Protein AF-A0A158L1U9-F1 (afdb_monomer_lite)

pLDDT: mean 76.49, std 12.83, range [42.75, 88.75]

Sequence (84 aa):
MPQTYEYNGFTLQIAIEHDFHRSPPCSSQLGYVAVVRICQPGTMLSWFSPLRLGEAGGRSFASRAEALDGGFSAAQRMVDDLLC

Structure (mmCIF, N/CA/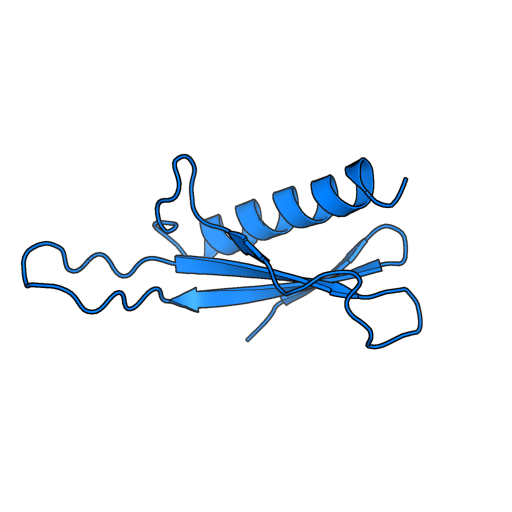C/O backbone):
data_AF-A0A158L1U9-F1
#
_entry.id   AF-A0A158L1U9-F1
#
loop_
_atom_site.group_PDB
_atom_site.id
_atom_site.type_symbol
_atom_site.label_atom_id
_atom_site.label_alt_id
_atom_site.label_comp_id
_atom_site.label_asym_id
_atom_site.label_entity_id
_atom_site.label_seq_id
_atom_site.pdbx_PDB_ins_code
_atom_site.Cartn_x
_atom_site.Cartn_y
_atom_site.Cartn_z
_atom_site.occupancy
_atom_site.B_iso_or_equiv
_atom_site.auth_seq_id
_atom_site.auth_comp_id
_atom_site.auth_asym_id
_atom_site.auth_atom_id
_atom_site.pdbx_PDB_model_num
ATOM 1 N N . MET A 1 1 ? 12.109 4.189 4.692 1.00 68.06 1 MET A N 1
ATOM 2 C CA . MET A 1 1 ? 11.167 4.790 5.663 1.00 68.06 1 MET A CA 1
ATOM 3 C C . MET A 1 1 ? 9.772 4.738 5.059 1.00 68.06 1 MET A C 1
ATOM 5 O O . MET A 1 1 ? 9.595 5.344 4.002 1.00 68.06 1 MET A O 1
ATOM 9 N N . PRO A 1 2 ? 8.849 3.954 5.643 1.00 80.25 2 PRO A N 1
ATOM 10 C CA . PRO A 1 2 ? 7.469 3.887 5.178 1.00 80.25 2 PRO A CA 1
ATOM 11 C C . PRO A 1 2 ? 6.762 5.225 5.408 1.00 80.25 2 PRO A C 1
ATOM 13 O O . PRO A 1 2 ? 7.050 5.914 6.384 1.00 80.25 2 PRO A O 1
ATOM 16 N N . GLN A 1 3 ? 5.890 5.606 4.482 1.00 86.56 3 GLN A N 1
ATOM 17 C CA . GLN A 1 3 ? 4.986 6.738 4.637 1.00 86.56 3 GLN A CA 1
ATOM 18 C C . GLN A 1 3 ? 3.663 6.224 5.197 1.00 86.56 3 GLN A C 1
ATOM 20 O O . GLN A 1 3 ? 3.142 5.221 4.714 1.00 86.56 3 GLN A O 1
ATOM 25 N N . THR A 1 4 ? 3.146 6.890 6.221 1.00 85.94 4 THR A N 1
ATOM 26 C CA . THR A 1 4 ? 1.873 6.530 6.842 1.00 85.94 4 THR A CA 1
ATOM 27 C C . THR A 1 4 ? 0.872 7.640 6.569 1.00 85.94 4 THR A C 1
ATOM 29 O O . THR A 1 4 ? 1.179 8.809 6.792 1.00 85.94 4 THR A O 1
ATOM 32 N N . TYR A 1 5 ? -0.312 7.266 6.107 1.00 86.00 5 TYR A N 1
ATOM 33 C CA . TYR A 1 5 ? -1.417 8.156 5.792 1.00 86.00 5 TYR A CA 1
ATOM 34 C C . TYR A 1 5 ? -2.676 7.669 6.496 1.00 86.00 5 TYR A C 1
ATOM 36 O O . TYR A 1 5 ? -2.853 6.470 6.696 1.00 86.00 5 TYR A O 1
ATOM 44 N N . GLU A 1 6 ? -3.563 8.588 6.850 1.00 86.19 6 GLU A N 1
ATOM 45 C CA . GLU A 1 6 ? -4.889 8.244 7.355 1.00 86.19 6 GLU A CA 1
ATOM 46 C C . GLU A 1 6 ? -5.919 8.502 6.260 1.00 86.19 6 GLU A C 1
ATOM 48 O O . GLU A 1 6 ? -5.974 9.592 5.689 1.00 86.19 6 GLU A O 1
ATOM 53 N N . TYR A 1 7 ? -6.713 7.485 5.939 1.00 85.12 7 TYR A N 1
ATOM 54 C CA . TYR A 1 7 ? -7.737 7.554 4.907 1.00 85.12 7 TYR A CA 1
ATOM 55 C C . TYR A 1 7 ? -8.997 6.835 5.372 1.00 85.12 7 TYR A C 1
ATOM 57 O O . TYR A 1 7 ? -8.961 5.651 5.696 1.00 85.12 7 TYR A O 1
ATOM 65 N N . ASN A 1 8 ? -10.113 7.564 5.421 1.00 82.19 8 ASN A N 1
ATOM 66 C CA . ASN A 1 8 ? -11.423 7.047 5.826 1.00 82.19 8 ASN A CA 1
ATOM 67 C C . ASN A 1 8 ? -11.430 6.324 7.195 1.00 82.19 8 ASN A C 1
ATOM 69 O O . ASN A 1 8 ? -12.127 5.335 7.393 1.00 82.19 8 ASN A O 1
ATOM 73 N N . GLY A 1 9 ? -10.599 6.784 8.139 1.00 82.12 9 GLY A N 1
ATOM 74 C CA . GLY A 1 9 ? -10.410 6.145 9.447 1.00 82.12 9 GLY A CA 1
ATOM 75 C C . GLY A 1 9 ? -9.444 4.954 9.451 1.00 82.12 9 GLY A C 1
ATOM 76 O O . GLY A 1 9 ? -9.120 4.445 10.518 1.00 82.12 9 GLY A O 1
ATOM 77 N N . PHE A 1 10 ? -8.929 4.530 8.299 1.00 83.81 10 PHE A N 1
ATOM 78 C CA . PHE A 1 10 ? -7.894 3.503 8.191 1.00 83.81 10 PHE A CA 1
ATOM 79 C C . PHE A 1 10 ? -6.503 4.119 8.133 1.00 83.81 10 PHE A C 1
ATOM 81 O O . PHE A 1 10 ? -6.297 5.203 7.587 1.00 83.81 10 PHE A O 1
ATOM 88 N N . THR A 1 11 ? -5.521 3.391 8.658 1.00 87.06 11 THR A N 1
ATOM 89 C CA . THR A 1 11 ? -4.115 3.783 8.563 1.00 87.06 11 THR A CA 1
ATOM 90 C C . THR A 1 11 ? -3.472 3.045 7.392 1.00 87.06 11 THR A C 1
ATOM 92 O O . THR A 1 11 ? -3.261 1.833 7.442 1.00 87.06 11 THR A O 1
ATOM 95 N N . LEU A 1 12 ? -3.147 3.779 6.332 1.00 87.62 12 LEU A N 1
ATOM 96 C CA . LEU A 1 12 ? -2.444 3.287 5.153 1.00 87.62 12 LEU A CA 1
ATOM 97 C C . LEU A 1 12 ? -0.942 3.460 5.356 1.00 87.62 12 LEU A C 1
ATOM 99 O O . LEU A 1 12 ? -0.437 4.575 5.435 1.00 87.62 12 LEU A O 1
ATOM 103 N N . GLN A 1 13 ? -0.206 2.361 5.419 1.00 88.50 13 GLN A N 1
ATOM 104 C CA . GLN A 1 13 ? 1.245 2.374 5.505 1.00 88.50 13 GLN A CA 1
ATOM 105 C C . GLN A 1 13 ? 1.845 1.891 4.186 1.00 88.50 13 GLN A C 1
ATOM 107 O O . GLN A 1 13 ? 1.648 0.751 3.774 1.00 88.50 13 GLN A O 1
ATOM 112 N N . ILE A 1 14 ? 2.616 2.761 3.544 1.00 88.44 14 ILE A N 1
ATOM 113 C CA . ILE A 1 14 ? 3.235 2.534 2.242 1.00 88.44 14 ILE A CA 1
ATOM 114 C C . ILE A 1 14 ? 4.745 2.512 2.442 1.00 88.44 14 ILE A C 1
ATOM 116 O O . ILE A 1 14 ? 5.392 3.542 2.647 1.00 88.44 14 ILE A O 1
ATOM 120 N N . ALA A 1 15 ? 5.327 1.321 2.411 1.00 87.88 15 ALA A N 1
ATOM 121 C CA . ALA A 1 15 ? 6.767 1.139 2.362 1.00 87.88 15 ALA A CA 1
ATOM 122 C C . ALA A 1 15 ? 7.211 1.026 0.905 1.00 87.88 15 ALA A C 1
ATOM 124 O O . ALA A 1 15 ? 6.523 0.425 0.095 1.00 87.88 15 ALA A O 1
ATOM 125 N N . ILE A 1 16 ? 8.365 1.590 0.561 1.00 85.25 16 ILE A N 1
ATOM 126 C CA . ILE A 1 16 ? 8.950 1.379 -0.764 1.00 85.25 16 ILE A CA 1
ATOM 127 C C . ILE A 1 16 ? 10.163 0.494 -0.580 1.00 85.25 16 ILE A C 1
ATOM 129 O O . ILE A 1 16 ? 11.089 0.844 0.157 1.00 85.25 16 ILE A O 1
ATOM 133 N N . GLU A 1 17 ? 10.124 -0.644 -1.249 1.00 83.69 17 GLU A N 1
ATOM 134 C CA . GLU A 1 17 ? 11.216 -1.593 -1.316 1.00 83.69 17 GLU A CA 1
ATOM 135 C C . GLU A 1 17 ? 11.874 -1.509 -2.688 1.00 83.69 17 GLU A C 1
ATOM 137 O O . GLU A 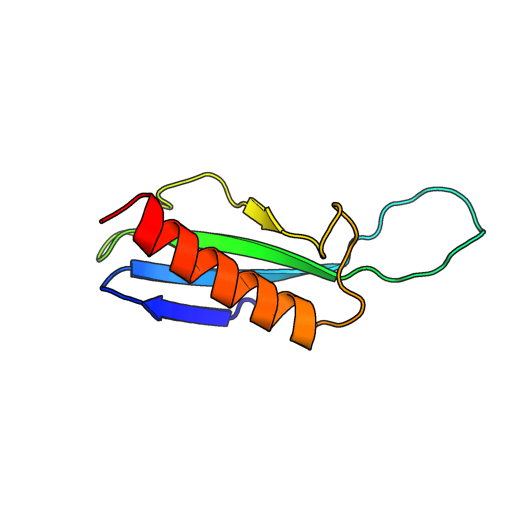1 17 ? 11.238 -1.208 -3.697 1.00 83.69 17 GLU A O 1
ATOM 142 N N . HIS A 1 18 ? 13.177 -1.753 -2.715 1.00 75.81 18 HIS A N 1
ATOM 143 C CA . HIS A 1 18 ? 13.892 -1.938 -3.964 1.00 75.81 18 HIS A CA 1
ATOM 144 C C . HIS A 1 18 ? 13.795 -3.407 -4.343 1.00 75.81 18 HIS A C 1
ATOM 146 O O . HIS A 1 18 ? 14.177 -4.282 -3.562 1.00 75.81 18 HIS A O 1
ATOM 152 N N . ASP A 1 19 ? 13.294 -3.672 -5.541 1.00 65.44 19 ASP A N 1
ATOM 153 C CA . ASP A 1 19 ? 13.339 -5.003 -6.103 1.00 65.44 19 ASP A CA 1
ATOM 154 C C . ASP A 1 19 ? 14.765 -5.294 -6.576 1.00 65.44 19 ASP A C 1
ATOM 156 O O . ASP A 1 19 ? 15.191 -4.912 -7.667 1.00 65.44 19 ASP A O 1
ATOM 160 N N . PHE A 1 20 ? 15.533 -5.945 -5.705 1.00 55.41 20 PHE A N 1
ATOM 161 C CA . PHE A 1 20 ? 16.810 -6.551 -6.053 1.00 55.41 20 PHE A CA 1
ATOM 162 C C . PHE A 1 20 ? 16.573 -7.975 -6.562 1.00 55.41 20 PHE A C 1
ATOM 164 O O . PHE A 1 20 ? 17.094 -8.936 -5.989 1.00 55.41 20 PHE A O 1
ATOM 171 N N . HIS A 1 21 ? 15.767 -8.154 -7.610 1.00 50.59 21 HIS A N 1
ATOM 172 C CA . HIS A 1 21 ? 15.642 -9.461 -8.245 1.00 50.59 21 HIS A CA 1
ATOM 173 C C . HIS A 1 21 ? 17.018 -9.863 -8.809 1.00 50.59 21 HIS A C 1
ATOM 175 O O . HIS A 1 21 ? 17.496 -9.378 -9.832 1.00 50.59 21 HIS A O 1
ATOM 181 N N . ARG A 1 22 ? 17.702 -10.739 -8.068 1.00 47.50 22 ARG A N 1
ATOM 182 C CA . ARG A 1 22 ? 19.031 -11.280 -8.356 1.00 47.50 22 ARG A CA 1
ATOM 183 C C . ARG A 1 22 ? 18.918 -12.301 -9.490 1.00 47.50 22 ARG A C 1
ATOM 185 O O . ARG A 1 22 ? 18.690 -13.475 -9.216 1.00 47.50 22 ARG A O 1
ATOM 192 N N . SER A 1 23 ? 19.048 -11.882 -10.751 1.00 42.75 23 SER A N 1
ATOM 193 C CA . SER A 1 23 ? 19.258 -12.762 -11.924 1.00 42.75 23 SER A CA 1
ATOM 194 C C . SER A 1 23 ? 19.794 -11.964 -13.140 1.00 42.75 23 SER A C 1
ATOM 196 O O . SER A 1 23 ? 19.698 -10.743 -13.121 1.00 42.75 23 SER A O 1
ATOM 198 N N . PRO A 1 24 ? 20.455 -12.620 -14.123 1.00 44.62 24 PRO A N 1
ATOM 199 C CA . PRO A 1 24 ? 21.833 -12.373 -14.607 1.00 44.62 24 PRO A CA 1
ATOM 200 C C . PRO A 1 24 ? 22.034 -11.086 -15.463 1.00 44.62 24 PRO A C 1
ATOM 202 O O . PRO A 1 24 ? 21.083 -10.351 -15.718 1.00 44.62 24 PRO A O 1
ATOM 205 N N . PRO A 1 25 ? 23.283 -10.734 -15.852 1.00 48.47 25 PRO A N 1
ATOM 206 C CA . PRO A 1 25 ? 23.794 -9.362 -15.921 1.00 48.47 25 PRO A CA 1
ATOM 207 C C . PRO A 1 25 ? 23.442 -8.634 -17.228 1.00 48.47 25 PRO A C 1
ATOM 209 O O . PRO A 1 25 ? 24.335 -8.284 -17.997 1.00 48.47 25 PRO A O 1
ATOM 212 N N . CYS A 1 26 ? 22.160 -8.396 -17.510 1.00 46.81 26 CYS A N 1
ATOM 213 C CA . CYS A 1 26 ? 21.782 -7.627 -18.706 1.00 46.81 26 CYS A CA 1
ATOM 214 C C . CYS A 1 26 ? 20.801 -6.472 -18.491 1.00 46.81 26 CYS A C 1
ATOM 216 O O . CYS A 1 26 ? 20.579 -5.713 -19.430 1.00 46.81 26 CYS A O 1
ATOM 218 N N . SER A 1 27 ? 20.290 -6.232 -17.285 1.00 45.06 27 SER A N 1
ATOM 219 C CA . SER A 1 27 ? 19.534 -5.000 -17.033 1.00 45.06 27 SER A CA 1
ATOM 220 C C . SER A 1 27 ? 19.553 -4.633 -15.558 1.00 45.06 27 SER A C 1
ATOM 222 O O . SER A 1 27 ? 18.717 -5.076 -14.776 1.00 45.06 27 SER A O 1
ATOM 224 N N . SER A 1 28 ? 20.516 -3.793 -15.189 1.00 46.72 28 SER A N 1
ATOM 225 C CA . SER A 1 28 ? 20.641 -3.127 -13.888 1.00 46.72 28 SER A CA 1
ATOM 226 C C . SER A 1 28 ? 19.521 -2.102 -13.645 1.00 46.72 28 SER A C 1
ATOM 228 O O . SER A 1 28 ? 19.792 -0.956 -13.293 1.00 46.72 28 SER A O 1
ATOM 230 N N . GLN A 1 29 ? 18.260 -2.462 -13.874 1.00 52.41 29 GLN A N 1
ATOM 231 C CA . GLN A 1 29 ? 17.135 -1.602 -13.531 1.00 52.41 29 GLN A CA 1
ATOM 232 C C . GLN A 1 29 ? 16.746 -1.897 -12.089 1.00 52.41 29 GLN A C 1
ATOM 234 O O . GLN A 1 29 ? 16.027 -2.846 -11.798 1.00 52.41 29 GLN A O 1
ATOM 239 N N . LEU A 1 30 ? 17.297 -1.082 -11.186 1.00 60.84 30 LEU A N 1
ATOM 240 C CA . LEU A 1 30 ? 16.833 -0.939 -9.810 1.00 60.84 30 LEU A CA 1
ATOM 241 C C . LEU A 1 30 ? 15.336 -0.623 -9.849 1.00 60.84 30 LEU A C 1
ATOM 243 O O . LEU A 1 30 ? 14.940 0.518 -10.071 1.00 60.84 30 LEU A O 1
ATOM 247 N N . GLY A 1 31 ? 14.517 -1.652 -9.688 1.00 72.75 31 GLY A N 1
ATOM 248 C CA . GLY A 1 31 ? 13.076 -1.520 -9.650 1.00 72.75 31 GLY A CA 1
ATOM 249 C C . GLY A 1 31 ? 12.606 -1.048 -8.285 1.00 72.75 31 GLY A C 1
ATOM 250 O O . GLY A 1 31 ? 13.136 -1.494 -7.270 1.00 72.75 31 GLY A O 1
ATOM 251 N N . TYR A 1 32 ? 11.597 -0.188 -8.231 1.00 80.25 32 TYR A N 1
ATOM 252 C CA . TYR A 1 32 ? 10.918 0.159 -6.984 1.00 80.25 32 TYR A CA 1
ATOM 253 C C . TYR A 1 32 ? 9.601 -0.617 -6.877 1.00 80.25 32 TYR A C 1
ATOM 255 O O . TYR A 1 32 ? 8.871 -0.760 -7.852 1.00 80.25 32 TYR A O 1
ATOM 263 N N . VAL A 1 33 ? 9.285 -1.127 -5.692 1.00 84.50 33 VAL A N 1
ATOM 264 C CA . VAL A 1 33 ? 8.037 -1.840 -5.395 1.00 84.50 33 VAL A CA 1
ATOM 265 C C . VAL A 1 33 ? 7.389 -1.174 -4.195 1.00 84.50 33 VAL A C 1
ATOM 267 O O . VAL A 1 33 ? 8.036 -0.932 -3.174 1.00 84.50 33 VAL A O 1
ATOM 270 N N . ALA A 1 34 ? 6.104 -0.867 -4.319 1.00 87.88 34 ALA A N 1
ATOM 271 C CA . ALA A 1 34 ? 5.331 -0.263 -3.251 1.00 87.88 34 ALA A CA 1
ATOM 272 C C . ALA A 1 34 ? 4.678 -1.364 -2.418 1.00 87.88 34 ALA A C 1
ATOM 274 O O . ALA A 1 34 ? 3.842 -2.116 -2.903 1.00 87.88 34 ALA A O 1
ATOM 275 N N . VAL A 1 35 ? 5.071 -1.485 -1.160 1.00 88.25 35 VAL A N 1
ATOM 276 C CA . VAL A 1 35 ? 4.478 -2.411 -0.203 1.00 88.25 35 VAL A CA 1
ATOM 277 C C . VAL A 1 35 ? 3.436 -1.666 0.612 1.00 88.25 35 VAL A C 1
ATOM 279 O O . VAL A 1 35 ? 3.767 -0.829 1.452 1.00 88.25 35 VAL A O 1
ATOM 282 N N . VAL A 1 36 ? 2.172 -1.982 0.366 1.00 87.69 36 VAL A N 1
ATOM 283 C CA . VAL A 1 36 ? 1.030 -1.350 1.022 1.00 87.69 36 VAL A CA 1
ATOM 284 C C . VAL A 1 36 ? 0.518 -2.244 2.144 1.00 87.69 36 VAL A C 1
ATOM 286 O O . VAL A 1 36 ? 0.328 -3.450 1.975 1.00 87.69 36 VAL A O 1
ATOM 289 N N . ARG A 1 37 ? 0.280 -1.636 3.305 1.00 87.44 37 ARG A N 1
ATOM 290 C CA . ARG A 1 37 ? -0.395 -2.230 4.459 1.00 87.44 37 ARG A CA 1
ATOM 291 C C . ARG A 1 37 ? -1.558 -1.336 4.861 1.00 87.44 37 ARG A C 1
ATOM 293 O O . ARG A 1 37 ? -1.382 -0.130 4.998 1.00 87.44 37 ARG A O 1
ATOM 300 N N . ILE A 1 38 ? -2.724 -1.933 5.064 1.00 84.75 38 ILE A N 1
ATOM 301 C CA . ILE A 1 38 ? -3.936 -1.228 5.483 1.00 84.75 38 ILE A CA 1
ATOM 302 C C . ILE A 1 38 ? -4.268 -1.718 6.885 1.00 84.75 38 ILE A C 1
ATOM 304 O O . ILE A 1 38 ? -4.628 -2.880 7.063 1.00 84.75 38 ILE A O 1
ATOM 308 N N . CYS A 1 39 ? -4.110 -0.852 7.880 1.00 82.75 39 CYS A N 1
ATOM 309 C CA . CYS A 1 39 ? -4.380 -1.168 9.277 1.00 82.75 39 CYS A CA 1
ATOM 310 C C . CYS A 1 39 ? -5.751 -0.642 9.704 1.00 82.75 39 CYS A C 1
ATOM 312 O O . CYS A 1 39 ? -6.191 0.426 9.267 1.00 82.75 39 CYS A O 1
ATOM 314 N N . GLN A 1 40 ? -6.422 -1.403 10.569 1.00 78.75 40 GLN A N 1
ATOM 315 C CA . GLN A 1 40 ? -7.738 -1.044 11.087 1.00 78.75 40 GLN A CA 1
ATOM 316 C C . GLN A 1 40 ? -7.667 0.187 12.009 1.00 78.75 40 GLN A C 1
ATOM 318 O O . GLN A 1 40 ? -6.730 0.281 12.807 1.00 78.75 40 GLN A O 1
ATOM 323 N N . PRO A 1 41 ? -8.670 1.089 11.985 1.00 72.81 41 PRO A N 1
ATOM 324 C CA . PRO A 1 41 ? -8.806 2.142 12.988 1.00 72.81 41 PRO A CA 1
ATOM 325 C C . PRO A 1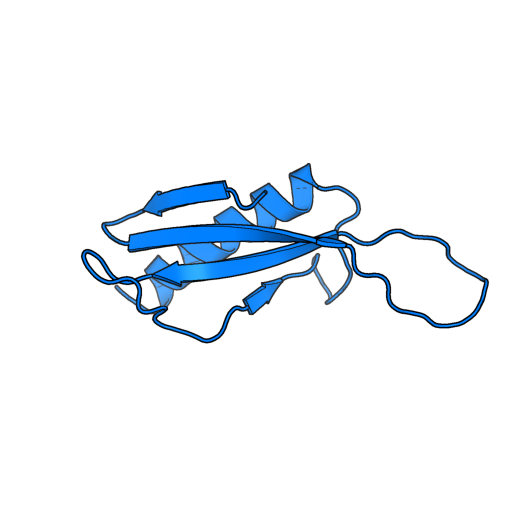 41 ? -8.634 1.600 14.407 1.00 72.81 41 PRO A C 1
ATOM 327 O O . PRO A 1 41 ? -9.295 0.639 14.804 1.00 72.81 41 PRO A O 1
ATOM 330 N N . GLY A 1 42 ? -7.736 2.215 15.178 1.00 67.69 42 GLY A N 1
ATOM 331 C CA . GLY A 1 42 ? -7.524 1.878 16.589 1.00 67.69 42 GLY A CA 1
ATOM 332 C C . GLY A 1 42 ? -6.819 0.543 16.853 1.00 67.69 42 GLY A C 1
ATOM 333 O O . GLY A 1 42 ? -6.669 0.173 18.014 1.00 67.69 42 GLY A O 1
ATOM 334 N N . THR A 1 43 ? -6.355 -0.169 15.817 1.00 64.25 43 THR A N 1
ATOM 335 C CA . THR A 1 43 ? -5.635 -1.440 15.982 1.00 64.25 43 THR A CA 1
ATOM 336 C C . THR A 1 43 ? -4.395 -1.494 15.087 1.00 64.25 43 THR A C 1
ATOM 338 O O . THR A 1 43 ? -4.431 -1.107 13.927 1.00 64.25 43 THR A O 1
ATOM 341 N N . MET A 1 44 ? -3.285 -2.060 15.573 1.00 63.75 44 MET A N 1
ATOM 342 C CA . MET A 1 44 ? -2.106 -2.337 14.725 1.00 63.75 44 MET A CA 1
ATOM 343 C C . MET A 1 44 ? -2.287 -3.565 13.811 1.00 63.75 44 MET A C 1
ATOM 345 O O . MET A 1 44 ? -1.324 -4.035 13.204 1.00 63.75 44 MET A O 1
ATOM 349 N N . LEU A 1 45 ? -3.500 -4.116 13.728 1.00 68.25 45 LEU A N 1
ATOM 350 C CA . LEU A 1 45 ? -3.800 -5.257 12.875 1.00 68.25 45 LEU A CA 1
ATOM 351 C C . LEU A 1 45 ? -4.016 -4.780 11.440 1.00 68.25 45 LEU A C 1
ATOM 353 O O . LEU A 1 45 ? -4.879 -3.947 11.160 1.00 68.25 45 LEU A O 1
ATOM 357 N N . SER A 1 46 ? -3.202 -5.330 10.542 1.00 70.81 46 SER A N 1
ATOM 358 C CA . SER A 1 46 ? -3.390 -5.182 9.105 1.00 70.81 46 SER A CA 1
ATOM 359 C C . SER A 1 46 ? -4.599 -6.014 8.684 1.00 70.81 46 SER A C 1
ATOM 361 O O . SER A 1 46 ? -4.662 -7.196 9.020 1.00 70.81 46 SER A O 1
ATOM 363 N N . TRP A 1 47 ? -5.531 -5.419 7.939 1.00 68.62 47 TRP A N 1
ATOM 364 C CA . TRP A 1 47 ? -6.698 -6.122 7.391 1.00 68.62 47 TRP A CA 1
ATOM 365 C C . TRP A 1 47 ? -6.294 -7.243 6.434 1.00 68.62 47 TRP A C 1
ATOM 367 O O . TRP A 1 47 ? -6.959 -8.271 6.356 1.00 68.62 47 TRP A O 1
ATOM 377 N N . PHE A 1 48 ? -5.172 -7.060 5.737 1.00 73.00 48 PHE A N 1
ATOM 378 C CA . PHE A 1 48 ? -4.656 -8.012 4.760 1.00 73.00 48 PHE A CA 1
ATOM 379 C C . PHE A 1 48 ? -3.152 -8.216 4.908 1.00 73.00 48 PHE A C 1
ATOM 381 O O . PHE A 1 48 ? -2.445 -7.432 5.551 1.00 73.00 48 PHE A O 1
ATOM 388 N N . SER A 1 49 ? -2.646 -9.279 4.282 1.00 76.19 49 SER A N 1
ATOM 389 C CA . SER A 1 49 ? -1.207 -9.433 4.086 1.00 76.19 49 SER A CA 1
ATOM 390 C C . SER A 1 49 ? -0.649 -8.232 3.305 1.00 76.19 49 SER A C 1
ATOM 392 O O . SER A 1 49 ? -1.342 -7.716 2.428 1.00 76.19 49 SER A O 1
ATOM 394 N N . PRO A 1 50 ? 0.584 -7.780 3.597 1.00 79.50 50 PRO A N 1
ATOM 395 C CA . PRO A 1 50 ? 1.195 -6.663 2.884 1.00 79.50 50 PRO A CA 1
ATOM 396 C C . PRO A 1 50 ? 1.226 -6.947 1.384 1.00 79.50 50 PRO A C 1
ATOM 398 O O . PRO A 1 50 ? 1.775 -7.967 0.961 1.00 79.50 50 PRO A O 1
ATOM 401 N N . LEU A 1 51 ? 0.650 -6.054 0.585 1.00 81.94 51 LEU A N 1
ATOM 402 C CA . LEU A 1 51 ? 0.607 -6.224 -0.860 1.00 81.94 51 LEU A CA 1
ATOM 403 C C . LEU A 1 51 ? 1.782 -5.510 -1.503 1.00 81.94 51 LEU A C 1
ATOM 405 O O . LEU A 1 51 ? 2.006 -4.326 -1.267 1.00 81.94 51 LEU A O 1
ATOM 409 N N . ARG A 1 52 ? 2.526 -6.253 -2.321 1.00 82.50 52 ARG A N 1
ATOM 410 C CA . ARG A 1 52 ? 3.624 -5.733 -3.136 1.00 82.50 52 ARG A CA 1
ATOM 411 C C . ARG A 1 52 ? 3.050 -5.314 -4.482 1.00 82.50 52 ARG A C 1
ATOM 413 O O . ARG A 1 52 ? 2.661 -6.160 -5.281 1.00 82.50 52 ARG A O 1
ATOM 420 N N . LEU A 1 53 ? 2.975 -4.012 -4.699 1.00 80.75 53 LEU A N 1
ATOM 421 C CA . LEU A 1 53 ? 2.464 -3.394 -5.909 1.00 80.75 53 LEU A CA 1
ATOM 422 C C . LEU A 1 53 ? 3.626 -2.957 -6.794 1.00 80.75 53 LEU A C 1
ATOM 424 O O . LEU A 1 53 ? 4.583 -2.324 -6.337 1.00 80.75 53 LEU A O 1
ATOM 428 N N . GLY A 1 54 ? 3.516 -3.317 -8.065 1.00 79.94 54 GLY A N 1
ATOM 429 C CA . GLY A 1 54 ? 4.395 -2.871 -9.131 1.00 79.94 54 GLY A CA 1
ATOM 430 C C . GLY A 1 54 ? 3.685 -1.906 -10.078 1.00 79.94 54 GLY A C 1
ATOM 431 O O . GLY A 1 54 ? 2.494 -1.628 -9.941 1.00 79.94 54 GLY A O 1
ATOM 432 N N . GLU A 1 55 ? 4.440 -1.430 -11.055 1.00 77.19 55 GLU A N 1
ATOM 433 C CA . GLU A 1 55 ? 3.955 -0.713 -12.226 1.00 77.19 55 GLU A CA 1
ATOM 434 C C . GLU A 1 55 ? 3.038 -1.606 -13.086 1.00 77.19 55 GLU A C 1
ATOM 436 O O . GLU A 1 55 ? 2.993 -2.839 -12.937 1.00 77.19 55 GLU A O 1
ATOM 441 N N . ALA A 1 56 ? 2.267 -0.978 -13.976 1.00 67.62 56 ALA A N 1
ATOM 442 C CA . ALA A 1 56 ? 1.289 -1.665 -14.802 1.00 67.62 56 ALA A CA 1
ATOM 443 C C . ALA A 1 56 ? 1.937 -2.818 -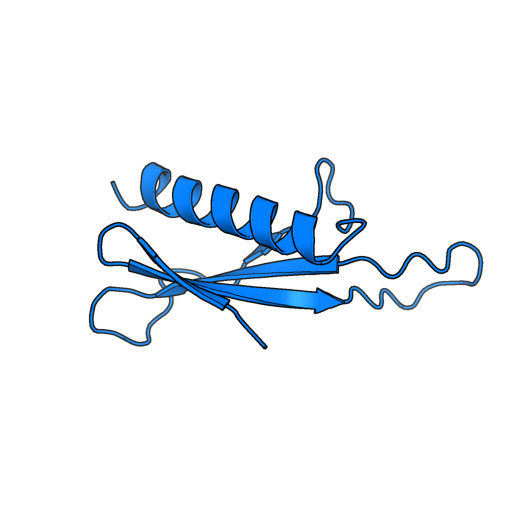15.591 1.00 67.62 56 ALA A C 1
ATOM 445 O O . ALA A 1 56 ? 2.988 -2.692 -16.212 1.00 67.62 56 ALA A O 1
ATOM 446 N N . GLY A 1 57 ? 1.307 -3.994 -15.549 1.00 66.31 57 GLY A N 1
ATOM 447 C CA . GLY A 1 57 ? 1.860 -5.199 -16.176 1.00 66.31 57 GLY A CA 1
ATOM 448 C C . GLY A 1 57 ? 2.863 -5.974 -15.312 1.00 66.31 57 GLY A C 1
ATOM 449 O O . GLY A 1 57 ? 3.581 -6.818 -15.844 1.00 66.31 57 GLY A O 1
ATOM 450 N N . GLY A 1 58 ? 2.902 -5.724 -13.997 1.00 67.88 58 GLY A N 1
ATOM 451 C CA . GLY A 1 58 ? 3.693 -6.511 -13.041 1.00 67.88 58 GLY A CA 1
ATOM 452 C C . GLY A 1 58 ? 5.182 -6.167 -13.043 1.00 67.88 58 GLY A C 1
ATOM 453 O O . GLY A 1 58 ? 6.002 -6.955 -12.573 1.00 67.88 58 GLY A O 1
ATOM 454 N N . ARG A 1 59 ? 5.535 -5.005 -13.597 1.00 73.88 59 ARG A N 1
ATOM 455 C CA . ARG A 1 59 ? 6.899 -4.475 -13.590 1.00 73.88 59 ARG A CA 1
ATOM 456 C C . ARG A 1 59 ? 7.156 -3.726 -12.294 1.00 73.88 59 ARG A C 1
ATOM 458 O O . ARG A 1 59 ? 6.239 -3.385 -11.561 1.00 73.88 59 ARG A O 1
ATOM 465 N N . SER A 1 60 ? 8.412 -3.459 -11.990 1.00 80.00 60 SER A N 1
ATOM 466 C CA . SER A 1 60 ? 8.764 -2.540 -10.916 1.00 80.00 60 SER A CA 1
ATOM 467 C C . SER A 1 60 ? 8.654 -1.090 -11.399 1.00 80.00 60 SER A C 1
ATOM 469 O O . SER A 1 60 ? 8.869 -0.795 -12.573 1.00 80.00 60 SER A O 1
ATOM 471 N N . PHE A 1 61 ? 8.305 -0.178 -10.494 1.00 81.75 61 PHE A N 1
ATOM 472 C CA . PHE A 1 61 ? 8.271 1.254 -10.776 1.00 81.75 61 PHE A CA 1
ATOM 473 C C . PHE A 1 61 ? 9.672 1.766 -11.120 1.00 81.75 61 PHE A C 1
ATOM 475 O O . PHE A 1 61 ? 10.665 1.321 -10.534 1.00 81.75 61 PHE A O 1
ATOM 482 N N . ALA A 1 62 ? 9.748 2.730 -12.040 1.00 80.31 62 ALA A N 1
ATOM 483 C CA . ALA A 1 62 ? 11.013 3.335 -12.450 1.00 80.31 62 ALA A CA 1
ATOM 484 C C . ALA A 1 62 ? 11.571 4.285 -11.379 1.00 80.31 62 ALA A C 1
ATOM 486 O O . ALA A 1 62 ? 12.781 4.507 -11.308 1.00 80.31 62 ALA A O 1
ATOM 487 N N . SER A 1 63 ? 10.702 4.822 -10.518 1.00 82.81 63 SER A N 1
ATOM 488 C CA . SER A 1 63 ? 11.088 5.745 -9.458 1.00 82.81 63 SER A CA 1
ATOM 489 C C . SER A 1 63 ? 10.358 5.502 -8.138 1.00 82.81 63 SER A C 1
ATOM 491 O O . SER A 1 63 ? 9.245 4.977 -8.070 1.00 82.81 63 SER A O 1
ATOM 493 N N . ARG A 1 64 ? 10.981 5.972 -7.051 1.00 82.56 64 ARG A N 1
ATOM 494 C CA . ARG A 1 64 ? 10.367 5.999 -5.719 1.00 82.56 64 ARG A CA 1
ATOM 495 C C . ARG A 1 64 ? 9.084 6.838 -5.691 1.00 82.56 64 ARG A C 1
ATOM 497 O O . ARG A 1 64 ? 8.165 6.500 -4.956 1.00 82.56 64 ARG A O 1
ATOM 504 N N . ALA A 1 65 ? 9.035 7.935 -6.445 1.00 85.06 65 ALA A N 1
ATOM 505 C CA . ALA A 1 65 ? 7.867 8.812 -6.479 1.00 85.06 65 ALA A CA 1
ATOM 506 C C . ALA A 1 65 ? 6.662 8.103 -7.113 1.00 85.06 65 ALA A C 1
ATOM 508 O O . ALA A 1 65 ? 5.592 8.095 -6.517 1.00 85.06 65 ALA A O 1
ATOM 509 N N . GLU A 1 66 ? 6.864 7.424 -8.246 1.00 84.19 66 GLU A N 1
ATOM 510 C CA . GLU A 1 66 ? 5.810 6.635 -8.899 1.00 84.19 66 GLU A CA 1
ATOM 511 C C . GLU A 1 66 ? 5.354 5.460 -8.036 1.00 84.19 66 GLU A C 1
ATOM 513 O O . GLU A 1 66 ? 4.160 5.198 -7.943 1.00 84.19 66 GLU A O 1
ATOM 518 N N . ALA A 1 67 ? 6.285 4.784 -7.351 1.00 85.94 67 ALA A N 1
ATOM 519 C CA . ALA A 1 67 ? 5.929 3.725 -6.413 1.00 85.94 67 ALA A CA 1
ATOM 520 C C . ALA A 1 67 ? 5.063 4.253 -5.263 1.00 85.94 67 ALA A C 1
ATOM 522 O O . ALA A 1 67 ? 4.096 3.609 -4.863 1.00 85.94 67 ALA A O 1
ATOM 523 N N . LEU A 1 68 ? 5.390 5.433 -4.732 1.00 87.19 68 LEU A N 1
ATOM 524 C CA . LEU A 1 68 ? 4.590 6.046 -3.679 1.00 87.19 68 LEU A CA 1
ATOM 525 C C . LEU A 1 68 ? 3.181 6.380 -4.177 1.00 87.19 68 LEU A C 1
ATOM 527 O O . LEU A 1 68 ? 2.208 6.015 -3.527 1.00 87.19 68 LEU A O 1
ATOM 531 N N . ASP A 1 69 ? 3.093 7.061 -5.317 1.00 88.62 69 ASP A N 1
ATOM 532 C CA . ASP A 1 69 ? 1.840 7.576 -5.865 1.00 88.62 69 ASP A CA 1
ATOM 533 C C . ASP A 1 69 ? 0.913 6.442 -6.329 1.00 88.62 69 ASP A C 1
ATOM 535 O O . ASP A 1 69 ? -0.268 6.392 -5.974 1.00 88.62 69 ASP A O 1
ATOM 539 N N . GLY A 1 70 ? 1.481 5.449 -7.021 1.00 86.94 70 GLY A N 1
ATOM 540 C CA . GLY A 1 70 ? 0.779 4.231 -7.415 1.00 86.94 70 GLY A CA 1
ATOM 541 C C . GLY A 1 70 ? 0.362 3.388 -6.210 1.00 86.94 70 GLY A C 1
ATOM 542 O O . GLY A 1 70 ? -0.773 2.914 -6.151 1.00 86.94 70 GLY A O 1
ATOM 543 N N . GLY A 1 71 ? 1.243 3.247 -5.215 1.00 88.38 71 GLY A N 1
ATOM 544 C CA . GLY A 1 71 ? 0.936 2.556 -3.964 1.00 88.38 71 GLY A CA 1
ATOM 545 C C . GLY A 1 71 ? -0.182 3.236 -3.177 1.00 88.38 71 GLY A C 1
ATOM 546 O O . GLY A 1 71 ? -1.063 2.556 -2.659 1.00 88.38 71 GLY A O 1
ATOM 547 N N . PHE A 1 72 ? -0.185 4.568 -3.125 1.00 87.88 72 PHE A N 1
ATOM 548 C CA . PHE A 1 72 ? -1.213 5.349 -2.440 1.00 87.88 72 PHE A CA 1
ATOM 549 C C . PHE A 1 72 ? -2.564 5.251 -3.145 1.00 87.88 72 PHE A C 1
ATOM 551 O O . PHE A 1 72 ? -3.556 4.902 -2.508 1.00 87.88 72 PHE A O 1
ATOM 558 N N . SER A 1 73 ? -2.588 5.451 -4.463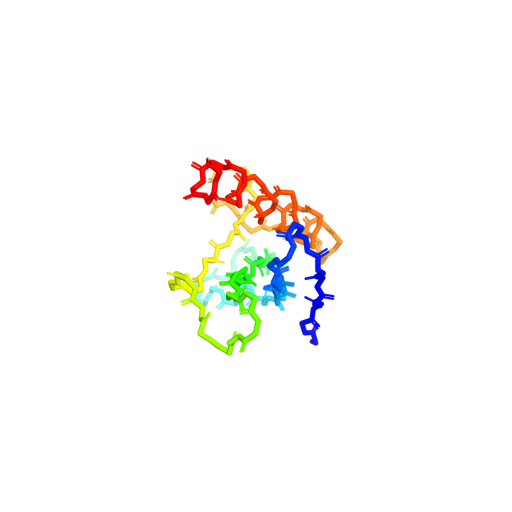 1.00 88.75 73 SER A N 1
ATOM 559 C CA . SER A 1 73 ? -3.808 5.334 -5.270 1.00 88.75 73 SER A CA 1
ATOM 560 C C . SER A 1 73 ? -4.431 3.939 -5.168 1.00 88.75 73 SER A C 1
ATOM 562 O O . SER A 1 73 ? -5.644 3.797 -5.012 1.00 88.75 73 SER A O 1
ATOM 564 N N . ALA A 1 74 ? -3.604 2.892 -5.205 1.00 87.44 74 ALA A N 1
ATOM 565 C CA . ALA A 1 74 ? -4.069 1.522 -5.028 1.00 87.44 74 ALA A CA 1
ATOM 566 C C . ALA A 1 74 ? -4.571 1.257 -3.601 1.00 87.44 74 ALA A C 1
ATOM 568 O O . ALA A 1 74 ? -5.597 0.605 -3.437 1.00 87.44 74 ALA A O 1
ATOM 569 N N . ALA A 1 75 ? -3.891 1.784 -2.577 1.00 86.50 75 ALA A N 1
ATOM 570 C CA . ALA A 1 75 ? -4.313 1.652 -1.186 1.00 86.50 75 ALA A CA 1
ATOM 571 C C . ALA A 1 75 ? -5.691 2.282 -0.942 1.00 86.50 75 ALA A C 1
ATOM 573 O O . ALA A 1 75 ? -6.533 1.658 -0.303 1.00 86.50 75 ALA A O 1
ATOM 574 N N . GLN A 1 76 ? -5.931 3.485 -1.474 1.00 87.75 76 GLN A N 1
ATOM 575 C CA . GLN A 1 76 ? -7.241 4.139 -1.400 1.00 87.75 76 GLN A CA 1
ATOM 576 C C . GLN A 1 76 ? -8.309 3.279 -2.066 1.00 87.75 76 GLN A C 1
ATOM 578 O O . GLN A 1 76 ? -9.289 2.915 -1.428 1.00 87.75 76 GLN A O 1
ATOM 583 N N . ARG A 1 77 ? -8.048 2.843 -3.303 1.00 87.00 77 ARG A N 1
ATOM 584 C CA . ARG A 1 77 ? -8.990 2.020 -4.058 1.00 87.00 77 ARG A CA 1
ATOM 585 C C . ARG A 1 77 ? -9.311 0.694 -3.374 1.00 87.00 77 ARG A C 1
ATOM 587 O O . ARG A 1 77 ? -10.444 0.248 -3.424 1.00 87.00 77 ARG A O 1
ATOM 594 N N . MET A 1 78 ? -8.344 0.081 -2.697 1.00 84.00 78 MET A N 1
ATOM 595 C CA . MET A 1 78 ? -8.594 -1.103 -1.878 1.00 84.00 78 MET A CA 1
ATOM 596 C C . MET A 1 78 ? -9.507 -0.820 -0.687 1.00 84.00 78 MET A C 1
ATOM 598 O O . MET A 1 78 ? -10.334 -1.663 -0.362 1.00 84.00 78 MET A O 1
ATOM 602 N N . VAL A 1 79 ? -9.345 0.325 -0.016 1.00 84.19 79 VAL A N 1
ATOM 603 C CA . VAL A 1 79 ? -10.266 0.726 1.055 1.00 84.19 79 VAL A CA 1
ATOM 604 C C . VAL A 1 79 ? -11.668 0.926 0.486 1.00 84.19 79 VAL A C 1
ATOM 606 O O . VAL A 1 79 ? -12.613 0.381 1.046 1.00 84.19 79 VAL A O 1
ATOM 609 N N . ASP A 1 80 ? -11.792 1.637 -0.635 1.00 86.62 80 ASP A N 1
ATOM 610 C CA . ASP A 1 80 ? -13.079 1.879 -1.294 1.00 86.62 80 ASP A CA 1
ATOM 611 C C . ASP A 1 80 ? -13.747 0.583 -1.794 1.00 86.62 80 ASP A C 1
ATOM 613 O O . ASP A 1 80 ? -14.947 0.409 -1.613 1.00 86.62 80 ASP A O 1
ATOM 617 N N . ASP A 1 81 ? -12.988 -0.346 -2.387 1.00 84.25 81 ASP A N 1
ATOM 618 C CA . ASP A 1 81 ? -13.529 -1.576 -2.986 1.00 84.25 81 ASP A CA 1
ATOM 619 C C . ASP A 1 81 ? -13.791 -2.696 -1.953 1.00 84.25 81 ASP A C 1
ATOM 621 O O . ASP A 1 81 ? -14.645 -3.551 -2.188 1.00 84.25 81 ASP A O 1
ATOM 625 N N . LEU A 1 82 ? -13.032 -2.757 -0.846 1.00 78.19 82 LEU A N 1
ATOM 626 C CA . LEU A 1 82 ? -13.085 -3.876 0.116 1.00 78.19 82 LEU A CA 1
ATOM 627 C C . LEU A 1 82 ? -13.719 -3.526 1.464 1.00 78.19 82 LEU A C 1
ATOM 629 O O . LEU A 1 82 ? -14.133 -4.441 2.178 1.00 78.19 82 LEU A O 1
ATOM 633 N N . LEU A 1 83 ? -13.715 -2.252 1.863 1.00 72.62 83 LEU A N 1
ATOM 634 C CA . LEU A 1 83 ? -14.105 -1.820 3.213 1.00 72.62 83 LEU A CA 1
ATOM 635 C C . LEU A 1 83 ? -15.306 -0.862 3.213 1.00 72.62 83 LEU A C 1
ATOM 637 O O . LEU A 1 83 ? -15.710 -0.418 4.291 1.00 72.62 83 LEU A O 1
ATOM 641 N N . CYS A 1 84 ? -15.866 -0.565 2.038 1.00 61.22 84 CYS A N 1
ATOM 642 C CA . CYS A 1 84 ? -17.083 0.222 1.849 1.00 61.22 84 CYS A CA 1
ATOM 643 C C . CYS A 1 84 ? -18.275 -0.687 1.514 1.00 61.22 84 CYS A C 1
ATOM 645 O O . CYS A 1 84 ? -19.389 -0.368 1.989 1.00 61.22 84 CYS A O 1
#

Organism: NCBI:txid1777135

Foldseek 3Di:
DWDWDADPLKIKTWDKDFPPPDDDDDDPQRFIWIFIFIHHRPDPDTPDDTDTDAPPPPTGHSDPVCNVVVNVVVNNVCCVVPVD

Secondary structure (DSSP, 8-state):
--EEEEETTEEEEEEEEEE-----TT----EEEEEEEEEPTT-S-BSSPPEEE-BTTTBPBSSHHHHHHHHHHHHHHHHHHH--

Radius of gyration: 1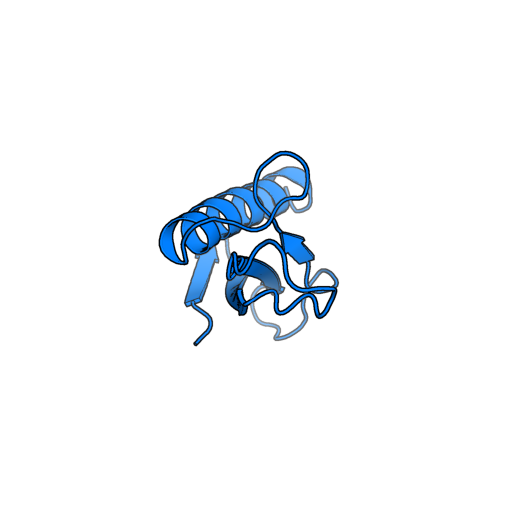3.77 Å; chains: 1; bounding box: 41×22×35 Å